Protein AF-A0A9N7RD58-F1 (afdb_monomer_lite)

Structure (mmCIF, N/CA/C/O backbone):
data_AF-A0A9N7RD58-F1
#
_entry.id   AF-A0A9N7RD58-F1
#
loop_
_atom_site.group_PDB
_atom_site.id
_atom_site.type_symbol
_atom_site.label_atom_id
_atom_site.label_alt_id
_atom_site.label_comp_id
_atom_site.label_asym_id
_atom_site.label_entity_id
_atom_site.label_seq_id
_atom_site.pdbx_PDB_ins_code
_atom_site.Cartn_x
_atom_site.Cartn_y
_atom_site.Cartn_z
_atom_site.occupancy
_atom_site.B_iso_or_equiv
_atom_site.auth_seq_id
_atom_site.auth_comp_id
_atom_site.auth_asym_id
_atom_site.auth_atom_id
_atom_site.pdbx_PDB_model_num
ATOM 1 N N . GLU A 1 1 ? 12.079 -18.181 -0.291 1.00 63.53 1 GLU A N 1
ATOM 2 C CA . GLU A 1 1 ? 12.190 -17.029 -1.208 1.00 63.53 1 GLU A CA 1
ATOM 3 C C . GLU A 1 1 ? 10.800 -16.437 -1.415 1.00 63.53 1 GLU A C 1
ATOM 5 O O . GLU A 1 1 ? 9.867 -17.211 -1.615 1.00 63.53 1 GLU A O 1
ATOM 10 N N . LYS A 1 2 ? 10.617 -15.117 -1.273 1.00 77.81 2 LYS A N 1
ATOM 11 C CA . LYS A 1 2 ? 9.332 -14.482 -1.609 1.00 77.81 2 LYS A CA 1
ATOM 12 C C . LYS A 1 2 ? 9.282 -14.249 -3.114 1.00 77.81 2 LYS A C 1
ATOM 14 O O . LYS A 1 2 ? 10.273 -13.843 -3.710 1.00 77.81 2 LYS A O 1
ATOM 19 N N . THR A 1 3 ? 8.126 -14.487 -3.720 1.00 82.62 3 THR A N 1
ATOM 20 C CA . THR A 1 3 ? 7.941 -14.335 -5.169 1.00 82.62 3 THR A CA 1
ATOM 21 C C . THR A 1 3 ? 6.871 -13.290 -5.467 1.00 82.62 3 THR A C 1
ATOM 23 O O . THR A 1 3 ? 6.168 -12.815 -4.574 1.00 82.62 3 THR A O 1
ATOM 26 N N . TYR A 1 4 ? 6.695 -12.957 -6.746 1.00 80.31 4 TYR A N 1
ATOM 27 C CA . TYR A 1 4 ? 5.576 -12.136 -7.223 1.00 80.31 4 TYR A CA 1
ATOM 28 C C . TYR A 1 4 ? 4.205 -12.637 -6.713 1.00 80.31 4 TYR A C 1
ATOM 30 O O . TYR A 1 4 ? 3.326 -11.830 -6.402 1.00 80.31 4 TYR A O 1
ATOM 38 N N . LEU A 1 5 ? 4.028 -13.956 -6.552 1.00 84.69 5 LEU A N 1
ATOM 39 C CA . LEU A 1 5 ? 2.789 -14.538 -6.023 1.00 84.69 5 LEU A CA 1
ATOM 40 C C . LEU A 1 5 ? 2.533 -14.113 -4.574 1.00 84.69 5 LEU A C 1
ATOM 42 O O . LEU A 1 5 ? 1.383 -13.893 -4.195 1.00 84.69 5 LEU A O 1
ATOM 46 N N . THR A 1 6 ? 3.594 -13.934 -3.780 1.00 88.38 6 THR A N 1
ATOM 47 C CA . THR A 1 6 ? 3.488 -13.428 -2.409 1.00 88.38 6 THR A CA 1
ATOM 48 C C . THR A 1 6 ? 2.881 -12.028 -2.394 1.00 88.38 6 THR A C 1
ATOM 50 O O . THR A 1 6 ? 1.951 -11.797 -1.628 1.00 88.38 6 THR A O 1
ATOM 53 N N . LEU A 1 7 ? 3.329 -11.127 -3.280 1.00 87.06 7 LEU A N 1
ATOM 54 C CA . LEU A 1 7 ? 2.764 -9.776 -3.419 1.00 87.06 7 LEU A CA 1
ATOM 55 C C . LEU A 1 7 ? 1.295 -9.813 -3.861 1.00 87.06 7 LEU A C 1
ATOM 57 O O . LEU A 1 7 ? 0.458 -9.113 -3.295 1.00 87.06 7 LEU A O 1
ATOM 61 N N . MET A 1 8 ? 0.959 -10.666 -4.834 1.00 86.12 8 MET A N 1
ATOM 62 C CA . MET A 1 8 ? -0.415 -10.802 -5.337 1.00 86.12 8 MET A CA 1
ATOM 63 C C . MET A 1 8 ? -1.393 -11.381 -4.314 1.00 86.12 8 MET A C 1
ATOM 65 O O . MET A 1 8 ? -2.597 -11.134 -4.423 1.00 86.12 8 MET A O 1
ATOM 69 N N . ALA A 1 9 ? -0.905 -12.147 -3.339 1.00 91.88 9 ALA A N 1
ATOM 70 C CA . ALA A 1 9 ? -1.714 -12.713 -2.265 1.00 91.88 9 ALA A CA 1
ATOM 71 C C . ALA A 1 9 ? -1.964 -11.725 -1.113 1.00 91.88 9 ALA A C 1
ATOM 73 O O . ALA A 1 9 ? -2.897 -11.925 -0.336 1.00 91.88 9 ALA A O 1
ATOM 74 N N . MET A 1 10 ? -1.175 -10.649 -0.998 1.00 95.06 10 MET A N 1
ATOM 75 C CA . MET A 1 10 ? -1.342 -9.670 0.077 1.00 95.06 10 MET A CA 1
ATOM 76 C C . MET A 1 10 ? -2.696 -8.970 -0.011 1.00 95.06 10 MET A C 1
ATOM 78 O O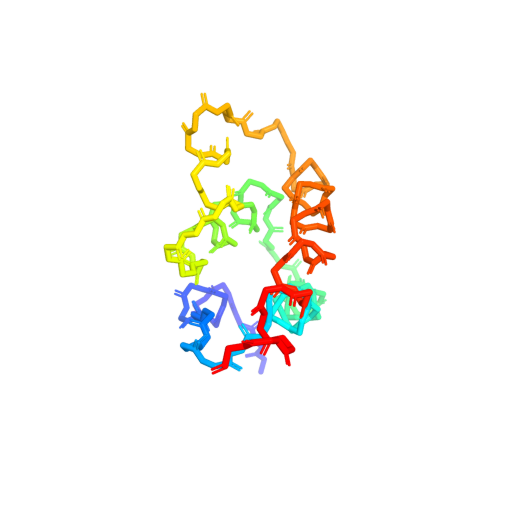 . MET A 1 10 ? -3.169 -8.635 -1.096 1.00 95.06 10 MET A O 1
ATOM 82 N N . ARG A 1 11 ? -3.323 -8.733 1.138 1.00 96.62 11 ARG A N 1
ATOM 83 C CA . ARG A 1 11 ? -4.538 -7.928 1.287 1.00 96.62 11 ARG A CA 1
ATOM 84 C C . ARG A 1 11 ? -4.402 -7.082 2.544 1.00 96.62 11 ARG A C 1
ATOM 86 O O . ARG A 1 11 ? -3.862 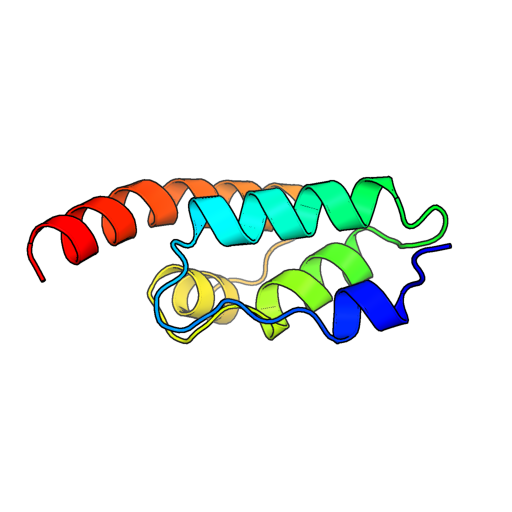-7.568 3.543 1.00 96.62 11 ARG A O 1
ATOM 93 N N . GLN A 1 12 ? -4.896 -5.851 2.480 1.00 96.94 12 GLN A N 1
ATOM 94 C CA . GLN A 1 12 ? -5.088 -5.022 3.661 1.00 96.94 12 GLN A CA 1
ATOM 95 C C . GLN A 1 12 ? -6.174 -5.662 4.525 1.00 96.94 12 GLN A C 1
ATOM 97 O O . GLN A 1 12 ? -7.285 -5.902 4.046 1.00 96.94 12 GLN A O 1
ATOM 102 N N . GLY A 1 13 ? -5.848 -5.963 5.781 1.00 94.62 13 GLY A N 1
ATOM 103 C CA . GLY A 1 13 ? -6.822 -6.495 6.732 1.00 94.62 13 GLY A CA 1
ATOM 104 C C . GLY A 1 13 ? -7.903 -5.469 7.087 1.00 94.62 13 GLY A C 1
ATOM 105 O O . GLY A 1 13 ? -7.662 -4.265 7.060 1.00 94.62 13 GLY A O 1
ATOM 106 N N . GLU A 1 14 ? -9.091 -5.931 7.486 1.00 89.88 14 GLU A N 1
ATOM 107 C CA . GLU A 1 14 ? -10.206 -5.038 7.853 1.00 89.88 14 GLU A CA 1
ATOM 108 C C . GLU A 1 14 ? -9.865 -4.088 9.009 1.00 89.88 14 GLU A C 1
ATOM 110 O O . GLU A 1 14 ? -10.316 -2.946 9.009 1.00 89.88 14 GLU A O 1
ATOM 115 N N . LYS A 1 15 ? -9.038 -4.551 9.953 1.00 89.75 15 LYS A N 1
ATOM 116 C CA . LYS A 1 15 ? -8.549 -3.796 11.121 1.00 89.75 15 LYS A CA 1
ATOM 117 C C . LYS A 1 15 ? -7.093 -3.332 10.972 1.00 89.75 15 LYS A C 1
ATOM 119 O O . LYS A 1 15 ? -6.465 -2.924 11.946 1.00 89.75 15 LYS A O 1
ATOM 124 N N . GLU A 1 16 ? -6.511 -3.468 9.782 1.00 91.88 16 GLU A N 1
ATOM 125 C CA . GLU A 1 16 ? -5.132 -3.061 9.517 1.00 91.88 16 GLU A CA 1
ATOM 126 C C . GLU A 1 16 ? -5.115 -1.637 8.963 1.00 91.88 16 GLU A C 1
ATOM 128 O O . GLU A 1 16 ? -5.678 -1.368 7.897 1.00 91.88 16 GLU A O 1
ATOM 133 N N . SER A 1 17 ? -4.434 -0.727 9.668 1.00 92.44 17 SER A N 1
ATOM 134 C CA . SER A 1 17 ? -4.287 0.641 9.179 1.00 92.44 17 SER A CA 1
ATOM 135 C C . SER A 1 17 ? -3.548 0.666 7.847 1.00 92.44 17 SER A C 1
ATOM 137 O O . SER A 1 17 ? -2.644 -0.140 7.593 1.00 92.44 17 SER A O 1
ATOM 139 N N . LEU A 1 18 ? -3.909 1.626 6.998 1.00 94.75 18 LEU A N 1
ATOM 140 C CA . LEU A 1 18 ? -3.261 1.825 5.706 1.00 94.75 18 LEU A CA 1
ATOM 141 C C . LEU A 1 18 ? -1.740 1.955 5.834 1.00 94.75 18 LEU A C 1
ATOM 143 O O . LEU A 1 18 ? -1.005 1.384 5.032 1.00 94.75 18 LEU A O 1
ATOM 147 N N . ASN A 1 19 ? -1.261 2.642 6.872 1.00 93.50 19 ASN A N 1
ATOM 148 C CA . ASN A 1 19 ? 0.163 2.799 7.150 1.00 93.50 19 ASN A CA 1
ATOM 149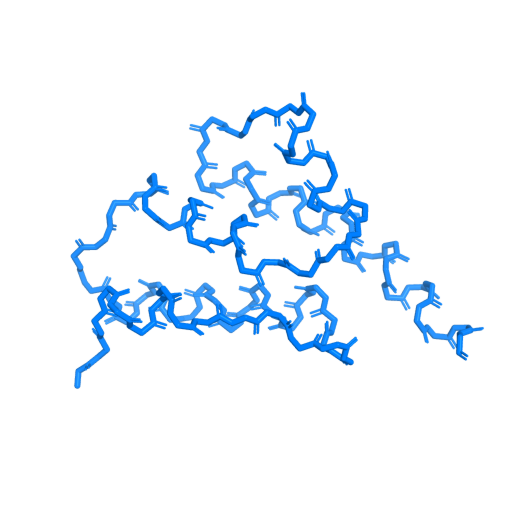 C C . ASN A 1 19 ? 0.855 1.453 7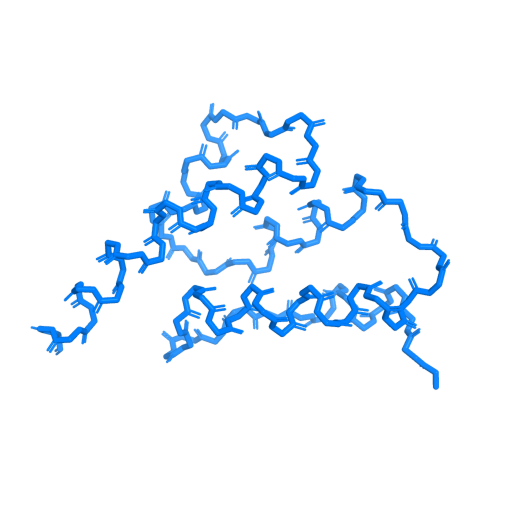.416 1.00 93.50 19 ASN A C 1
ATOM 151 O O . ASN A 1 19 ? 1.831 1.111 6.743 1.00 93.50 19 ASN A O 1
ATOM 155 N N . LYS A 1 20 ? 0.301 0.647 8.337 1.00 94.62 20 LYS A N 1
ATOM 156 C CA . LYS A 1 20 ? 0.830 -0.688 8.665 1.00 94.62 20 LYS A CA 1
ATOM 157 C C . LYS A 1 20 ? 0.841 -1.595 7.438 1.00 94.62 20 LYS A C 1
ATOM 159 O O . LYS A 1 20 ? 1.848 -2.251 7.164 1.00 94.62 20 LYS A O 1
ATOM 164 N N . TYR A 1 21 ? -0.244 -1.579 6.667 1.00 96.50 21 TYR A N 1
ATOM 165 C CA . TYR A 1 21 ? -0.341 -2.386 5.460 1.00 96.50 21 TYR A CA 1
ATOM 166 C C . TYR A 1 21 ? 0.690 -1.986 4.398 1.00 96.50 21 TYR A C 1
ATOM 168 O O . TYR A 1 21 ? 1.400 -2.838 3.862 1.00 96.50 21 TYR A O 1
ATOM 176 N N . VAL A 1 22 ? 0.813 -0.688 4.114 1.00 95.44 22 VAL A N 1
ATOM 177 C CA . VAL A 1 22 ? 1.751 -0.163 3.111 1.00 95.44 22 VAL A CA 1
ATOM 178 C C . VAL A 1 22 ? 3.197 -0.443 3.511 1.00 95.44 22 VAL A C 1
ATOM 180 O O . VAL A 1 22 ? 3.992 -0.820 2.652 1.00 95.44 22 VAL A O 1
ATOM 183 N N . ALA A 1 23 ? 3.536 -0.340 4.800 1.00 95.25 23 ALA A N 1
ATOM 184 C CA . ALA A 1 23 ? 4.854 -0.723 5.301 1.00 95.25 23 ALA A CA 1
ATOM 185 C C . ALA A 1 23 ? 5.149 -2.214 5.047 1.00 95.25 23 ALA A C 1
ATOM 187 O O . ALA A 1 23 ? 6.203 -2.551 4.501 1.00 95.25 23 ALA A O 1
ATOM 188 N N . ARG A 1 24 ? 4.194 -3.105 5.351 1.00 96.00 24 ARG A N 1
ATOM 189 C CA . ARG A 1 24 ? 4.312 -4.556 5.111 1.00 96.00 24 ARG A CA 1
ATOM 190 C C . ARG A 1 24 ? 4.438 -4.895 3.623 1.00 96.00 24 ARG A C 1
ATOM 192 O O . ARG A 1 24 ? 5.242 -5.754 3.246 1.00 96.00 24 ARG A O 1
ATOM 199 N N . TYR A 1 25 ? 3.663 -4.220 2.777 1.00 95.44 25 TYR A N 1
ATOM 200 C CA . TYR A 1 25 ? 3.728 -4.380 1.325 1.00 95.44 25 TYR A CA 1
ATOM 201 C C . TYR A 1 25 ? 5.085 -3.928 0.782 1.00 95.44 25 TYR A C 1
ATOM 203 O O . TYR A 1 25 ? 5.737 -4.671 0.050 1.00 95.44 25 TYR A O 1
ATOM 211 N N . ASN A 1 26 ? 5.563 -2.756 1.207 1.00 94.00 26 ASN A N 1
ATOM 212 C CA . ASN A 1 26 ? 6.839 -2.220 0.752 1.00 94.00 26 ASN A CA 1
ATOM 213 C C . ASN A 1 26 ? 8.027 -3.091 1.180 1.00 94.00 26 ASN A C 1
ATOM 215 O O . ASN A 1 26 ? 8.914 -3.343 0.370 1.00 94.00 26 ASN A O 1
ATOM 219 N N . GLN A 1 27 ? 8.010 -3.616 2.408 1.00 93.62 27 GLN A N 1
ATOM 220 C CA . GLN A 1 27 ? 9.020 -4.570 2.867 1.00 93.62 27 GLN A CA 1
ATOM 221 C C . GLN A 1 27 ? 9.035 -5.833 1.995 1.00 93.62 27 GLN A C 1
ATOM 223 O O . GLN A 1 27 ? 10.092 -6.307 1.593 1.00 93.62 27 GLN A O 1
ATOM 228 N N . THR A 1 28 ? 7.856 -6.341 1.632 1.00 93.19 28 THR A N 1
ATOM 229 C CA . THR A 1 28 ? 7.745 -7.505 0.746 1.00 93.19 28 THR A CA 1
ATOM 230 C C . THR A 1 28 ? 8.273 -7.200 -0.658 1.00 93.19 28 THR A C 1
ATOM 232 O O . THR A 1 28 ? 8.953 -8.044 -1.232 1.00 93.19 28 THR A O 1
ATOM 235 N N . CYS A 1 29 ? 8.050 -5.995 -1.193 1.00 91.75 29 CYS A N 1
ATOM 236 C CA . CYS A 1 29 ? 8.627 -5.573 -2.475 1.00 91.75 29 CYS A CA 1
ATOM 237 C C . CYS A 1 29 ? 10.163 -5.581 -2.477 1.00 91.75 29 CYS A C 1
ATOM 239 O O . CYS A 1 29 ? 10.745 -5.876 -3.516 1.00 91.75 29 CYS A O 1
ATOM 241 N N . LEU A 1 30 ? 10.812 -5.262 -1.351 1.00 90.38 30 LEU A N 1
ATOM 242 C CA . LEU A 1 30 ? 12.278 -5.300 -1.232 1.00 90.38 30 LEU A CA 1
ATOM 243 C C . LEU A 1 30 ? 12.828 -6.732 -1.249 1.00 90.38 30 LEU A C 1
ATOM 245 O O . LEU A 1 30 ? 13.948 -6.960 -1.689 1.00 90.38 30 LEU A O 1
ATOM 249 N N . GLU A 1 31 ? 12.037 -7.701 -0.790 1.00 89.81 31 GLU A N 1
ATOM 250 C CA . GLU A 1 31 ? 12.422 -9.113 -0.769 1.00 89.81 31 GLU A CA 1
ATOM 251 C C . GLU A 1 31 ? 12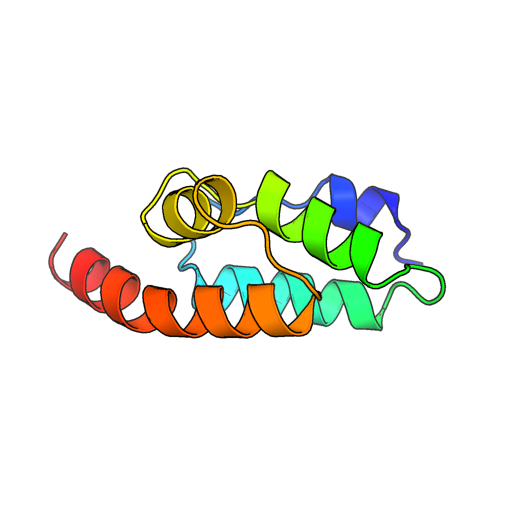.174 -9.819 -2.114 1.00 89.81 31 GLU A C 1
ATOM 253 O O . GLU A 1 31 ? 12.769 -10.865 -2.377 1.00 89.81 31 GLU A O 1
ATOM 258 N N . VAL A 1 32 ? 11.332 -9.261 -2.993 1.00 87.19 32 VAL A N 1
ATOM 259 C CA . VAL A 1 32 ? 11.057 -9.816 -4.329 1.00 87.19 32 VAL A CA 1
ATOM 260 C C . VAL A 1 32 ? 11.942 -9.130 -5.372 1.00 87.19 32 VAL A C 1
ATOM 262 O O . VAL A 1 32 ? 11.646 -8.038 -5.852 1.00 87.19 32 VAL A O 1
ATOM 265 N N . HIS A 1 33 ? 13.017 -9.808 -5.770 1.00 73.25 33 HIS A N 1
ATOM 266 C CA . HIS A 1 33 ? 14.122 -9.227 -6.542 1.00 73.25 33 HIS A CA 1
ATOM 267 C C . HIS A 1 33 ? 13.779 -8.911 -8.020 1.00 73.25 33 HIS A C 1
ATOM 269 O O . HIS A 1 33 ? 14.563 -8.260 -8.702 1.00 73.25 33 HIS A O 1
ATOM 275 N N . SER A 1 34 ? 12.615 -9.337 -8.531 1.00 74.06 34 SER A N 1
ATOM 276 C CA . SER A 1 34 ? 12.283 -9.336 -9.970 1.00 74.06 34 SER A CA 1
ATOM 277 C C . SER A 1 34 ? 10.982 -8.611 -10.355 1.00 74.06 34 SER A C 1
ATOM 279 O O . SER A 1 34 ? 10.405 -8.891 -11.404 1.00 74.06 34 SER A O 1
ATOM 281 N N . THR A 1 35 ? 10.485 -7.679 -9.534 1.00 82.25 35 THR A N 1
ATOM 282 C CA . THR A 1 35 ? 9.179 -7.029 -9.787 1.00 82.25 35 THR A CA 1
ATOM 283 C C . THR A 1 35 ? 9.326 -5.589 -10.286 1.00 82.25 35 THR A C 1
ATOM 285 O O . THR A 1 35 ? 9.973 -4.771 -9.630 1.00 82.25 35 THR A O 1
ATOM 288 N N . SER A 1 36 ? 8.688 -5.255 -11.415 1.00 89.25 36 SER A N 1
ATOM 289 C CA . SER A 1 36 ? 8.630 -3.882 -11.940 1.00 89.25 36 SER A CA 1
ATOM 290 C C . SER A 1 36 ? 7.773 -2.968 -11.059 1.00 89.25 36 SER A C 1
ATOM 292 O O . SER A 1 36 ? 6.870 -3.424 -10.353 1.00 89.25 36 SER A O 1
ATOM 294 N N . ASP A 1 37 ? 8.012 -1.659 -11.115 1.00 90.19 37 ASP A N 1
ATOM 295 C CA . ASP A 1 37 ? 7.235 -0.686 -10.336 1.00 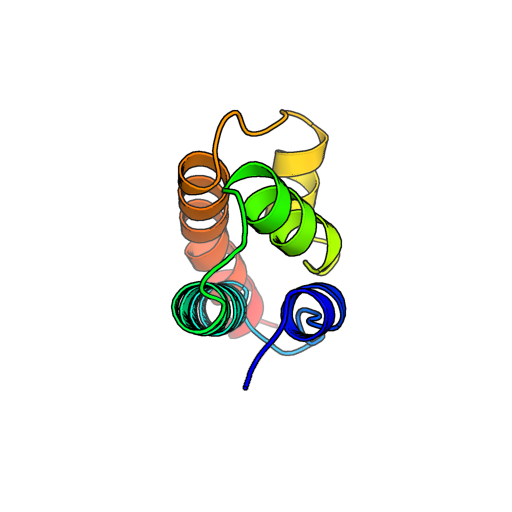90.19 37 ASP A CA 1
ATOM 296 C C . ASP A 1 37 ? 5.753 -0.661 -10.718 1.00 90.19 37 ASP A C 1
ATOM 298 O O . ASP A 1 37 ? 4.902 -0.437 -9.859 1.00 90.19 37 ASP A O 1
ATOM 302 N N . GLU A 1 38 ? 5.424 -0.970 -11.971 1.00 89.56 38 GLU A N 1
ATOM 303 C CA . GLU A 1 38 ? 4.041 -1.128 -12.423 1.00 89.56 38 GLU A CA 1
ATOM 304 C C . GLU A 1 38 ? 3.348 -2.302 -11.719 1.00 89.56 38 GLU A C 1
ATOM 306 O O . GLU A 1 38 ? 2.236 -2.155 -11.208 1.00 89.56 38 GLU A O 1
ATOM 311 N N . VAL A 1 39 ? 4.028 -3.448 -11.599 1.00 89.12 39 VAL A N 1
ATOM 312 C CA . VAL A 1 39 ? 3.486 -4.614 -10.887 1.00 89.12 39 VAL A CA 1
ATOM 313 C C . VAL A 1 39 ? 3.373 -4.332 -9.387 1.00 89.12 39 VAL A C 1
ATOM 315 O O . VAL A 1 39 ? 2.359 -4.684 -8.777 1.00 89.12 39 VAL A O 1
ATOM 318 N N . LYS A 1 40 ? 4.351 -3.635 -8.788 1.00 92.06 40 LYS A N 1
ATOM 319 C CA . LYS A 1 40 ? 4.267 -3.196 -7.383 1.00 92.06 40 LYS A CA 1
ATOM 320 C C . LYS A 1 40 ? 3.071 -2.269 -7.167 1.00 92.06 40 LYS A C 1
ATOM 322 O O . LYS A 1 40 ? 2.310 -2.484 -6.225 1.00 92.06 40 LYS A O 1
ATOM 327 N N . ALA A 1 41 ? 2.882 -1.279 -8.040 1.00 93.31 41 ALA A N 1
ATOM 328 C CA . ALA A 1 41 ? 1.783 -0.321 -7.971 1.00 93.31 41 ALA A CA 1
ATOM 329 C C . ALA A 1 41 ? 0.420 -1.001 -8.145 1.00 93.31 41 ALA A C 1
ATOM 331 O O . ALA A 1 41 ? -0.463 -0.828 -7.304 1.00 93.31 41 ALA A O 1
ATOM 332 N N . GLY A 1 42 ? 0.261 -1.819 -9.188 1.00 91.81 42 GLY A N 1
ATOM 333 C CA . GLY A 1 42 ? -0.977 -2.550 -9.457 1.00 91.81 42 GLY A CA 1
ATOM 334 C C . GLY A 1 42 ? -1.339 -3.522 -8.333 1.00 91.81 42 GLY A C 1
ATOM 335 O O . GLY A 1 42 ? -2.496 -3.573 -7.907 1.00 91.81 42 GLY A O 1
ATOM 336 N N . GLY A 1 43 ? -0.347 -4.240 -7.797 1.00 92.62 43 GLY A N 1
ATOM 337 C CA . GLY A 1 43 ? -0.534 -5.126 -6.650 1.00 92.62 43 GLY A CA 1
ATOM 338 C C . GLY A 1 43 ? -0.962 -4.374 -5.389 1.00 92.62 43 GLY A C 1
ATOM 339 O O . GLY A 1 43 ? -1.905 -4.803 -4.718 1.00 92.62 43 GLY A O 1
ATOM 340 N N . LEU A 1 44 ? -0.359 -3.213 -5.107 1.00 94.81 44 LEU A N 1
ATOM 341 C CA . LEU A 1 44 ? -0.728 -2.390 -3.957 1.00 94.81 44 LEU A CA 1
ATOM 342 C C . LEU A 1 44 ? -2.168 -1.890 -4.105 1.00 94.81 44 LEU A C 1
ATOM 344 O O . LEU A 1 44 ? -2.994 -2.165 -3.244 1.00 94.81 44 LEU A O 1
ATOM 348 N N . ILE A 1 45 ? -2.510 -1.256 -5.230 1.00 94.25 45 ILE A N 1
ATOM 349 C CA . ILE A 1 45 ? -3.857 -0.711 -5.481 1.00 94.25 45 ILE A CA 1
ATOM 350 C C . ILE A 1 45 ? -4.937 -1.798 -5.368 1.00 94.25 45 ILE A C 1
ATOM 352 O O . ILE A 1 45 ? -5.986 -1.565 -4.763 1.00 94.25 45 ILE A O 1
ATOM 356 N N . ARG A 1 46 ? -4.693 -2.987 -5.938 1.00 93.38 46 ARG A N 1
ATOM 357 C CA . ARG A 1 46 ? -5.643 -4.113 -5.911 1.00 93.38 46 ARG A CA 1
ATOM 358 C C . ARG A 1 46 ? -5.859 -4.668 -4.504 1.00 93.38 46 ARG A C 1
ATOM 360 O O . ARG A 1 46 ? -6.932 -5.197 -4.224 1.00 93.38 46 ARG A O 1
ATOM 367 N N . SER A 1 47 ? -4.840 -4.609 -3.659 1.00 95.75 47 SER A N 1
ATOM 368 C CA . SER A 1 47 ? -4.850 -5.247 -2.347 1.00 95.75 47 SER A CA 1
ATOM 369 C C . SER A 1 47 ? -5.319 -4.341 -1.209 1.00 95.75 47 SER A C 1
ATOM 371 O O . SER A 1 47 ? -5.568 -4.845 -0.114 1.00 95.75 47 SER A O 1
ATOM 373 N N . LEU A 1 48 ? -5.483 -3.039 -1.465 1.00 95.88 48 LEU A N 1
ATOM 374 C CA . LEU A 1 48 ? -6.109 -2.103 -0.532 1.00 95.88 48 LEU A CA 1
ATOM 375 C C . LEU A 1 48 ? -7.577 -2.455 -0.277 1.00 95.88 48 LEU A C 1
ATOM 377 O O . LEU A 1 48 ? -8.318 -2.836 -1.193 1.00 95.88 48 LEU A O 1
ATOM 381 N N . ARG A 1 49 ? -8.027 -2.227 0.959 1.00 94.19 49 ARG A N 1
ATOM 382 C CA . ARG A 1 49 ? -9.454 -2.274 1.288 1.00 94.19 49 ARG A CA 1
ATOM 383 C C . ARG A 1 49 ? -10.186 -1.089 0.646 1.00 94.19 49 ARG A C 1
ATOM 385 O O . ARG A 1 49 ? -9.577 -0.132 0.160 1.00 94.19 49 ARG A O 1
ATOM 392 N N . ALA A 1 50 ? -11.514 -1.159 0.585 1.00 91.62 50 ALA A N 1
ATOM 393 C CA . ALA A 1 50 ? -12.309 -0.007 0.163 1.00 91.62 50 ALA A CA 1
ATOM 394 C C . ALA A 1 50 ? -12.093 1.163 1.138 1.00 91.62 50 ALA A C 1
ATOM 396 O O . ALA A 1 50 ? -12.121 0.972 2.347 1.00 91.62 50 ALA A O 1
ATOM 397 N N . GLY A 1 51 ? -11.862 2.364 0.608 1.00 91.00 51 GLY A N 1
ATOM 398 C CA . GLY A 1 51 ? -11.601 3.544 1.427 1.00 91.00 51 GLY A CA 1
ATOM 399 C C . GLY A 1 51 ? -11.152 4.756 0.608 1.00 91.00 51 GLY A C 1
ATOM 400 O O . GLY A 1 51 ? -11.047 4.668 -0.627 1.00 91.00 51 GLY A O 1
ATOM 401 N N . PRO A 1 52 ? -10.867 5.891 1.271 1.00 91.88 52 PRO A N 1
ATOM 402 C CA . PRO A 1 52 ? -10.485 7.140 0.611 1.00 91.88 52 PRO A CA 1
ATOM 403 C C . PRO A 1 52 ? -9.252 7.000 -0.288 1.00 91.88 52 PRO A C 1
ATOM 405 O O . PRO A 1 52 ? -9.250 7.490 -1.420 1.00 91.88 52 PRO A O 1
ATOM 408 N N . CYS A 1 53 ? -8.237 6.256 0.164 1.00 93.31 53 CYS A N 1
ATOM 409 C CA . CYS A 1 53 ? -7.019 6.023 -0.608 1.00 93.31 53 CYS A CA 1
ATOM 410 C C . CYS A 1 53 ? -7.294 5.264 -1.916 1.00 93.31 53 CYS A C 1
ATOM 412 O O . CYS A 1 53 ? -6.968 5.751 -3.002 1.00 93.31 53 CYS A O 1
ATOM 414 N N . ARG A 1 54 ? -7.962 4.104 -1.833 1.00 93.25 54 ARG A N 1
ATOM 415 C CA . ARG A 1 54 ? -8.317 3.289 -3.007 1.00 93.25 54 ARG A CA 1
ATOM 416 C C . ARG A 1 54 ? -9.224 4.056 -3.971 1.00 93.25 54 ARG A C 1
ATOM 418 O O . ARG A 1 54 ? -9.031 3.985 -5.182 1.00 93.25 54 ARG A O 1
ATOM 425 N N . THR A 1 55 ? -10.159 4.844 -3.441 1.00 92.94 55 THR A N 1
ATOM 426 C CA . THR A 1 55 ? -11.045 5.707 -4.240 1.00 92.94 55 THR A CA 1
ATOM 427 C C . THR A 1 55 ? -10.261 6.791 -4.982 1.00 92.94 55 THR A C 1
ATOM 429 O O . THR A 1 55 ? -10.504 7.028 -6.164 1.00 92.94 55 THR A O 1
ATOM 432 N N . SER A 1 56 ? -9.292 7.430 -4.322 1.00 93.69 56 SER A N 1
ATOM 433 C CA . SER A 1 56 ? -8.405 8.426 -4.939 1.00 93.69 56 SER A CA 1
ATOM 434 C C . SER A 1 56 ? -7.587 7.826 -6.088 1.00 93.69 56 SER A C 1
ATOM 436 O O . SER A 1 56 ? -7.534 8.393 -7.179 1.00 93.69 56 SER A O 1
ATOM 438 N N . LEU A 1 57 ? -7.018 6.636 -5.867 1.00 93.94 57 LEU A N 1
ATOM 439 C CA . LEU A 1 57 ? -6.221 5.902 -6.855 1.00 93.94 57 LEU A CA 1
ATOM 440 C C . LEU A 1 57 ? -7.047 5.438 -8.064 1.00 93.94 57 LEU A C 1
ATOM 442 O O . LEU A 1 57 ? -6.526 5.422 -9.176 1.00 93.94 57 LEU A O 1
ATOM 446 N N . ALA A 1 58 ? -8.325 5.105 -7.863 1.00 90.81 58 ALA A N 1
ATOM 447 C CA . ALA A 1 58 ? -9.241 4.753 -8.947 1.00 90.81 58 ALA A CA 1
ATOM 448 C C . ALA A 1 58 ? -9.665 5.974 -9.783 1.00 90.81 58 ALA A C 1
ATOM 450 O O . ALA A 1 58 ? -9.785 5.871 -11.001 1.00 90.81 58 ALA A O 1
ATOM 451 N N . LYS A 1 59 ? -9.877 7.135 -9.144 1.00 91.94 59 LYS A N 1
ATOM 452 C CA . LYS A 1 59 ? -10.274 8.379 -9.830 1.00 91.94 59 LYS A CA 1
ATOM 453 C C . LYS A 1 59 ? -9.140 8.996 -10.640 1.00 91.94 59 LYS A C 1
ATOM 455 O O . LYS A 1 59 ? -9.373 9.555 -11.707 1.00 91.94 59 LYS A O 1
ATOM 460 N N . THR A 1 60 ? -7.919 8.943 -10.120 1.00 92.31 60 THR A N 1
ATOM 461 C CA . THR A 1 60 ? -6.743 9.484 -10.799 1.00 92.31 60 THR A CA 1
ATOM 462 C C . THR A 1 60 ? -5.647 8.428 -10.808 1.00 92.31 60 THR A C 1
ATOM 464 O O . THR A 1 60 ? -4.985 8.245 -9.780 1.00 92.31 60 THR A O 1
ATOM 467 N N . PRO A 1 61 ? -5.405 7.767 -11.956 1.00 87.00 61 PRO A N 1
ATOM 468 C CA . PRO A 1 61 ? -4.338 6.783 -12.081 1.00 87.00 61 PRO A CA 1
ATOM 469 C C . PRO A 1 61 ? -3.000 7.340 -11.580 1.00 87.00 61 PRO A C 1
ATOM 471 O O . PRO A 1 61 ? -2.659 8.506 -11.804 1.00 87.00 61 PRO A O 1
ATOM 474 N N . ALA A 1 62 ? -2.270 6.536 -10.812 1.00 87.75 62 ALA A N 1
ATOM 475 C CA . ALA A 1 62 ? -0.912 6.869 -10.393 1.00 87.75 62 ALA A CA 1
ATOM 476 C C . ALA A 1 62 ? 0.054 6.632 -11.559 1.00 87.75 62 ALA A C 1
ATOM 478 O O . ALA A 1 62 ? -0.148 5.693 -12.327 1.00 87.75 62 ALA A O 1
ATOM 479 N N . ARG A 1 63 ? 1.092 7.466 -11.696 1.00 88.06 63 ARG A N 1
ATOM 480 C CA . ARG A 1 63 ? 2.076 7.327 -12.786 1.00 88.06 63 ARG A CA 1
ATOM 481 C C . ARG A 1 63 ? 3.255 6.440 -12.399 1.00 88.06 63 ARG A C 1
ATOM 483 O O . ARG A 1 63 ? 3.972 5.964 -13.268 1.00 88.06 63 ARG A O 1
ATOM 490 N N . SER A 1 64 ? 3.460 6.231 -11.102 1.00 92.19 64 SER A N 1
ATOM 491 C CA . SER A 1 64 ? 4.558 5.443 -10.552 1.00 92.19 64 SER A CA 1
ATOM 492 C C . SER A 1 64 ? 4.157 4.775 -9.240 1.00 92.19 64 SER A C 1
ATOM 494 O O . SER A 1 64 ? 3.166 5.147 -8.602 1.00 92.19 64 SER A O 1
ATOM 496 N N . TYR A 1 65 ? 4.963 3.811 -8.795 1.00 94.50 65 TYR A N 1
ATOM 497 C CA . TYR A 1 65 ? 4.821 3.235 -7.460 1.00 94.50 65 TYR A CA 1
ATOM 498 C C . TYR A 1 65 ? 5.002 4.293 -6.358 1.00 94.50 65 TYR A C 1
ATOM 500 O O . TYR A 1 65 ? 4.264 4.299 -5.373 1.00 94.50 65 TYR A O 1
ATOM 508 N N . GLU A 1 66 ? 5.909 5.254 -6.550 1.00 94.12 66 GLU A N 1
ATOM 509 C CA . GLU A 1 66 ? 6.122 6.354 -5.606 1.00 94.12 66 GLU A CA 1
ATOM 510 C C . GLU A 1 66 ? 4.877 7.244 -5.450 1.00 94.12 66 GLU A C 1
ATOM 512 O O . GLU A 1 66 ? 4.531 7.632 -4.329 1.00 94.12 66 GLU A O 1
ATOM 517 N N . ASP A 1 67 ? 4.162 7.523 -6.543 1.00 94.25 67 ASP A N 1
ATOM 518 C CA . ASP A 1 67 ? 2.902 8.274 -6.510 1.00 94.25 67 ASP A CA 1
ATOM 519 C C . ASP A 1 67 ? 1.830 7.543 -5.695 1.00 94.25 67 ASP A C 1
ATOM 521 O O . ASP A 1 67 ? 1.091 8.173 -4.928 1.00 94.25 67 ASP A O 1
ATOM 525 N N . VAL A 1 68 ? 1.762 6.210 -5.820 1.00 95.38 68 VAL A N 1
ATOM 526 C CA . VAL A 1 68 ? 0.872 5.382 -4.993 1.00 95.38 68 VAL A CA 1
ATOM 527 C C . VAL A 1 68 ? 1.249 5.531 -3.520 1.00 95.38 68 VAL A C 1
ATOM 529 O O . VAL A 1 68 ? 0.388 5.861 -2.706 1.00 95.38 68 VAL A O 1
ATOM 532 N N . LEU A 1 69 ? 2.533 5.392 -3.172 1.00 95.00 69 LEU A N 1
ATOM 533 C CA . LEU A 1 69 ? 3.008 5.532 -1.789 1.00 95.00 69 LEU A CA 1
ATOM 534 C C . LEU A 1 69 ? 2.755 6.932 -1.210 1.00 95.00 69 LEU A C 1
ATOM 536 O O . LEU A 1 69 ? 2.438 7.066 -0.026 1.00 95.00 69 LEU A O 1
ATOM 540 N N . LYS A 1 70 ? 2.902 7.993 -2.012 1.00 93.69 70 LYS A N 1
ATOM 541 C CA . LYS A 1 70 ? 2.580 9.374 -1.605 1.00 93.69 70 LYS A CA 1
ATOM 542 C C . LYS A 1 70 ? 1.096 9.525 -1.280 1.00 93.69 70 LYS A C 1
ATOM 544 O O . LYS A 1 70 ? 0.755 10.095 -0.243 1.00 93.69 70 LYS A O 1
ATOM 549 N N . ARG A 1 71 ? 0.210 8.981 -2.119 1.00 93.62 71 ARG A N 1
ATOM 550 C CA . ARG A 1 71 ? -1.237 9.005 -1.856 1.00 93.62 71 ARG A CA 1
ATOM 551 C C . ARG A 1 71 ? -1.602 8.173 -0.637 1.00 93.62 71 ARG A C 1
ATOM 553 O O . ARG A 1 71 ? -2.344 8.671 0.201 1.00 93.62 71 ARG A O 1
ATOM 560 N N . CYS A 1 72 ? -1.056 6.968 -0.492 1.00 94.88 72 CYS A N 1
ATOM 561 C CA . CYS A 1 72 ? -1.287 6.159 0.701 1.00 94.88 72 CYS A CA 1
ATOM 562 C C . CYS A 1 72 ? -0.907 6.918 1.973 1.00 94.88 72 CYS A C 1
ATOM 564 O O . CYS A 1 72 ? -1.746 7.065 2.849 1.00 94.88 72 CYS A O 1
ATOM 566 N N . ARG A 1 73 ? 0.289 7.518 2.023 1.00 91.88 73 ARG A N 1
ATOM 567 C CA . ARG A 1 73 ? 0.726 8.338 3.167 1.00 91.88 73 ARG A CA 1
ATOM 568 C C . ARG A 1 73 ? -0.213 9.505 3.470 1.00 91.88 73 ARG A C 1
ATOM 570 O O . ARG A 1 73 ? -0.534 9.731 4.630 1.00 91.88 73 ARG A O 1
ATOM 577 N N . LYS A 1 74 ? -0.695 10.214 2.443 1.00 91.69 74 LYS A N 1
ATOM 578 C CA . LYS A 1 74 ? -1.660 11.313 2.616 1.00 91.69 74 LYS A CA 1
ATOM 579 C C . LYS A 1 74 ? -2.948 10.849 3.307 1.00 91.69 74 LYS A C 1
ATOM 581 O O . LYS A 1 74 ? -3.491 11.583 4.124 1.00 91.69 74 LYS A O 1
ATOM 586 N N . TYR A 1 75 ? -3.443 9.665 2.954 1.00 91.00 75 TYR A N 1
ATOM 587 C CA . TYR A 1 75 ? -4.681 9.126 3.515 1.00 91.00 75 TYR A CA 1
ATOM 588 C C . TYR A 1 75 ? -4.472 8.332 4.808 1.00 91.00 75 TYR A C 1
ATOM 590 O O . TYR A 1 75 ? -5.422 8.222 5.569 1.00 91.00 75 TYR A O 1
ATOM 598 N N . SER A 1 76 ? -3.259 7.849 5.100 1.00 87.75 76 SER A N 1
ATOM 599 C CA . SER A 1 76 ? -2.958 7.151 6.356 1.00 87.75 76 SER A CA 1
ATOM 600 C C . SER A 1 76 ? -3.253 8.022 7.571 1.00 87.75 76 SER A C 1
ATOM 602 O O . SER A 1 76 ? -3.897 7.549 8.495 1.00 87.75 76 SER A O 1
ATOM 604 N N . ASN A 1 77 ? -2.858 9.299 7.539 1.00 78.38 77 ASN A N 1
ATOM 605 C CA . ASN A 1 77 ? -3.108 10.215 8.653 1.00 78.38 77 ASN A CA 1
ATOM 606 C C . ASN A 1 77 ? -4.611 10.469 8.862 1.00 78.38 77 ASN A C 1
ATOM 608 O O . ASN A 1 77 ? -5.059 10.578 9.994 1.00 78.38 77 ASN A O 1
ATOM 612 N N . LEU A 1 78 ? -5.388 10.549 7.774 1.00 78.25 78 LEU A N 1
ATOM 613 C CA . LEU A 1 78 ? -6.842 10.726 7.845 1.00 78.25 78 LEU A CA 1
ATOM 614 C C . LEU A 1 78 ? -7.527 9.468 8.395 1.00 78.25 78 LEU A C 1
ATOM 616 O O . LEU A 1 78 ? -8.367 9.563 9.278 1.00 78.25 78 LEU A O 1
ATOM 620 N N . GLU A 1 79 ? -7.134 8.295 7.898 1.00 79.75 79 GLU A N 1
ATOM 621 C CA . GLU A 1 79 ? -7.713 7.012 8.301 1.00 79.75 79 GLU A CA 1
ATOM 622 C C . GLU A 1 79 ? -7.353 6.648 9.748 1.00 79.75 79 GLU A C 1
ATOM 624 O O . GLU A 1 79 ? -8.187 6.104 10.463 1.00 79.75 79 GLU A O 1
ATOM 629 N N . GLU A 1 80 ? -6.132 6.948 10.200 1.00 72.88 80 GLU A N 1
ATOM 630 C CA . GLU A 1 80 ? -5.718 6.729 11.592 1.00 72.88 80 GLU A CA 1
ATOM 631 C C . GLU A 1 80 ? -6.504 7.614 12.563 1.00 72.88 80 GLU A C 1
ATOM 633 O O . GLU A 1 80 ? -6.960 7.098 13.579 1.00 72.88 80 GLU A O 1
ATOM 638 N N . MET A 1 81 ? -6.762 8.881 12.213 1.00 72.88 81 MET A N 1
ATOM 639 C CA . MET A 1 81 ? -7.672 9.727 12.992 1.00 72.88 81 MET A CA 1
ATOM 640 C C . MET A 1 81 ? -9.088 9.139 13.022 1.00 72.88 81 MET A C 1
ATOM 642 O O . MET A 1 81 ? -9.674 9.028 14.089 1.00 72.88 81 MET A O 1
ATOM 646 N N . GLU A 1 82 ? -9.643 8.716 11.883 1.00 71.88 82 GLU A N 1
ATOM 647 C CA . GLU A 1 82 ? -10.986 8.114 11.834 1.00 71.88 82 GLU A CA 1
ATOM 648 C C . GLU A 1 82 ? -11.090 6.805 12.639 1.00 71.88 82 GLU A C 1
ATOM 650 O O . GLU A 1 82 ? -12.115 6.568 13.271 1.00 71.88 82 GLU A O 1
ATOM 655 N N . MET A 1 83 ? -10.047 5.965 12.650 1.00 66.00 83 MET A N 1
ATOM 656 C CA . MET A 1 83 ? -10.024 4.712 13.422 1.00 66.00 83 MET A CA 1
ATOM 657 C C . MET A 1 83 ? -9.837 4.915 14.929 1.00 66.00 83 MET A C 1
ATOM 659 O O . MET A 1 83 ? -10.260 4.055 15.691 1.00 66.00 83 MET A O 1
ATOM 663 N N . GLU A 1 84 ? -9.191 5.995 15.372 1.00 69.19 84 GLU A N 1
ATOM 664 C CA . GLU A 1 84 ? -9.004 6.287 16.803 1.00 69.19 84 GLU A CA 1
ATOM 665 C C . GLU A 1 84 ? -10.318 6.704 17.492 1.00 69.19 84 GLU A C 1
ATOM 667 O O . GLU A 1 84 ? -10.472 6.524 18.699 1.00 69.19 84 GLU A O 1
ATOM 672 N N . PHE A 1 85 ? -11.286 7.203 16.716 1.00 62.41 85 PHE A N 1
ATOM 673 C CA . PHE A 1 85 ? -12.606 7.631 17.195 1.00 62.41 85 PHE A CA 1
ATOM 674 C C . PHE A 1 85 ? -13.759 6.686 16.803 1.00 62.41 85 PHE A C 1
ATOM 676 O O . PHE A 1 85 ? -14.920 7.042 17.019 1.00 62.41 85 PHE A O 1
ATOM 683 N N . ALA A 1 86 ? -13.461 5.516 16.225 1.00 59.50 86 ALA A N 1
ATOM 684 C CA . ALA A 1 86 ? -14.433 4.492 15.819 1.00 59.50 86 ALA A CA 1
ATOM 685 C C . ALA A 1 86 ? -14.446 3.297 16.783 1.00 59.50 86 ALA A C 1
ATOM 687 O O . ALA A 1 86 ? -15.556 2.783 17.049 1.00 59.50 86 ALA A O 1
#

Radius of gyration: 12.55 Å; chains: 1; bounding box: 29×28×30 Å

Organism: Striga hermonthica (NCBI:txid68872)

Foldseek 3Di:
DQELVNLLPAAQDPLHQLVNSVVVLVVSVVVHPDDDQVSSQVSSLVRYDDDPLNVVCVVDPAPTNVSSVVSSVVCSVVVVVVSVVD

pLDDT: mean 88.57, std 8.58, range [59.5, 96.94]

Sequence (86 aa):
EKTYLTLMAMRQGEKESLNKYVARYNQTCLEVHSTSDEVKAGGLIRSLRAGPCRTSLAKTPARSYEDVLKRCRKYSNLEEMEMEFA

Secondary structure (DSSP, 8-state):
---HHHHHH----TT--HHHHHHHHHHHHHH-TT--HHHHHHHHHHHSPSSHHHHHHHHS--SSHHHHHHHHHHHHHHHHHHHHT-